Protein AF-A0A7V9M489-F1 (afdb_monomer_lite)

Radius of gyration: 22.17 Å; chains: 1; bounding box: 68×38×56 Å

Structure (mmCIF, N/CA/C/O backbone):
data_AF-A0A7V9M489-F1
#
_entry.id   AF-A0A7V9M489-F1
#
loop_
_atom_site.group_PDB
_atom_site.id
_atom_site.type_symbol
_atom_site.label_atom_id
_atom_site.label_alt_id
_atom_site.label_comp_id
_atom_site.label_asym_id
_atom_site.label_entity_id
_atom_site.label_seq_id
_atom_site.pdbx_PDB_ins_code
_atom_site.Cartn_x
_atom_site.Cartn_y
_atom_site.Cartn_z
_atom_site.occupancy
_atom_site.B_iso_or_equiv
_atom_site.auth_seq_id
_atom_site.auth_comp_id
_atom_site.auth_asym_id
_atom_site.auth_atom_id
_atom_site.pdbx_PDB_model_num
ATOM 1 N N . MET A 1 1 ? -52.383 8.842 40.938 1.00 61.19 1 MET A N 1
ATOM 2 C CA . MET A 1 1 ? -51.362 7.769 41.016 1.00 61.19 1 MET A CA 1
ATOM 3 C C . MET A 1 1 ? -51.118 7.064 39.675 1.00 61.19 1 MET A C 1
ATOM 5 O O . MET A 1 1 ? -49.984 7.080 39.225 1.00 61.19 1 MET A O 1
ATOM 9 N N . LYS A 1 2 ? -52.138 6.546 38.965 1.00 67.56 2 LYS A N 1
ATOM 10 C CA . LYS A 1 2 ? -51.954 5.855 37.660 1.00 67.56 2 LYS A CA 1
ATOM 11 C C . LYS A 1 2 ? -51.271 6.682 36.551 1.00 67.56 2 LYS A C 1
ATOM 13 O O . LYS A 1 2 ? -50.449 6.138 35.830 1.00 67.56 2 LYS A O 1
ATOM 18 N N . LYS A 1 3 ? -51.556 7.990 36.436 1.00 66.88 3 LYS A N 1
ATOM 19 C CA . LYS A 1 3 ? -50.903 8.873 35.441 1.00 66.88 3 LYS A CA 1
ATOM 20 C C . LYS A 1 3 ? -49.394 9.040 35.671 1.00 66.88 3 LYS A C 1
ATOM 22 O O . LYS A 1 3 ? -48.641 9.066 34.711 1.00 66.88 3 LYS A O 1
ATOM 27 N N . ILE A 1 4 ? -48.966 9.104 36.933 1.00 73.06 4 ILE A N 1
ATOM 28 C CA . ILE A 1 4 ? -47.548 9.235 37.306 1.00 73.06 4 ILE A CA 1
ATOM 29 C C . ILE A 1 4 ? -46.804 7.932 36.992 1.00 73.06 4 ILE A C 1
ATOM 31 O O . ILE A 1 4 ? -45.710 7.967 36.443 1.00 73.06 4 ILE A O 1
ATOM 35 N N . LEU A 1 5 ? -47.439 6.784 37.250 1.00 72.38 5 LEU A N 1
ATOM 36 C CA . LEU A 1 5 ? -46.885 5.470 36.920 1.00 72.38 5 LEU A CA 1
ATOM 37 C C . LEU A 1 5 ? -46.716 5.279 35.400 1.00 72.38 5 LEU A C 1
ATOM 39 O O . LEU A 1 5 ? -45.686 4.781 34.959 1.00 72.38 5 LEU A O 1
ATOM 43 N N . LEU A 1 6 ? -47.686 5.744 34.600 1.00 72.38 6 LEU A N 1
ATOM 44 C CA . LEU A 1 6 ? -47.612 5.695 33.134 1.00 72.38 6 LEU A CA 1
ATOM 45 C C . LEU A 1 6 ? -46.492 6.584 32.575 1.00 72.38 6 LEU A C 1
ATOM 47 O O . LEU A 1 6 ? -45.797 6.184 31.645 1.00 72.38 6 LEU A O 1
ATOM 51 N N . GLN A 1 7 ? -46.301 7.773 33.156 1.00 74.31 7 GLN A N 1
ATOM 52 C CA . GLN A 1 7 ? -45.234 8.679 32.735 1.00 74.31 7 GLN A CA 1
ATOM 53 C C . GLN A 1 7 ? -43.848 8.171 33.130 1.00 74.31 7 GLN A C 1
ATOM 55 O O . GLN A 1 7 ? -42.941 8.230 32.305 1.00 74.31 7 GLN A O 1
ATOM 60 N N . LEU A 1 8 ? -43.682 7.593 34.326 1.00 74.88 8 LEU A N 1
ATOM 61 C CA . LEU A 1 8 ? -42.424 6.933 34.692 1.00 74.88 8 LEU A CA 1
ATOM 62 C C . LEU A 1 8 ? -42.103 5.767 33.751 1.00 74.88 8 LEU A C 1
ATOM 64 O O . LEU A 1 8 ? -40.955 5.612 33.345 1.00 74.88 8 LEU A O 1
ATOM 68 N N . GLN A 1 9 ? -43.111 4.986 33.359 1.00 78.25 9 GLN A N 1
ATOM 69 C CA . GLN A 1 9 ? -42.932 3.867 32.436 1.00 78.25 9 GLN A CA 1
ATOM 70 C C . GLN A 1 9 ? -42.549 4.336 31.022 1.00 78.25 9 GLN A C 1
ATOM 72 O O . GLN A 1 9 ? -41.674 3.737 30.402 1.00 78.25 9 GLN A O 1
ATOM 77 N N . GLN A 1 10 ? -43.137 5.433 30.531 1.00 77.69 10 GLN A N 1
ATOM 78 C CA . GLN A 1 10 ? -42.762 6.040 29.247 1.00 77.69 10 GLN A CA 1
ATOM 79 C C . GLN A 1 10 ? -41.344 6.623 29.267 1.00 77.69 10 GLN A C 1
ATOM 81 O O . GLN A 1 10 ? -40.581 6.385 28.335 1.00 77.69 10 GLN A O 1
ATOM 86 N N . VAL A 1 11 ? -40.965 7.336 30.332 1.00 81.19 11 VAL A N 1
ATOM 87 C CA . VAL A 1 11 ? -39.612 7.901 30.475 1.00 81.19 11 VAL A CA 1
ATOM 88 C C . VAL A 1 11 ? -38.570 6.790 30.566 1.00 81.19 11 VAL A C 1
ATOM 90 O O . VAL A 1 11 ? -37.546 6.867 29.894 1.00 81.19 11 VAL A O 1
ATOM 93 N N . PHE A 1 12 ? -38.850 5.725 31.320 1.00 80.31 12 PHE A N 1
ATOM 94 C CA . PHE A 1 12 ? -37.958 4.572 31.425 1.00 80.31 12 PHE A CA 1
ATOM 95 C C . PHE A 1 12 ? -37.771 3.876 30.073 1.00 80.31 12 PHE A C 1
ATOM 97 O O . PHE A 1 12 ? -36.650 3.532 29.718 1.00 80.31 12 PHE A O 1
ATOM 104 N N . PHE A 1 13 ? -38.839 3.735 29.282 1.00 76.94 13 PHE A N 1
ATOM 105 C CA . PHE A 1 13 ? -38.764 3.134 27.949 1.00 76.94 13 PHE A CA 1
ATOM 106 C C . PHE A 1 13 ? -37.951 3.991 26.967 1.00 76.94 13 PHE A C 1
ATOM 108 O O . PHE A 1 13 ? -37.147 3.454 26.212 1.00 76.94 13 PHE A O 1
ATOM 115 N N . ILE A 1 14 ? -38.095 5.321 27.017 1.00 79.25 14 ILE A N 1
ATOM 116 C CA . ILE A 1 14 ? -37.314 6.263 26.196 1.00 79.25 14 ILE A CA 1
ATOM 117 C C . ILE A 1 14 ? -35.832 6.250 26.604 1.00 79.25 14 ILE A C 1
ATOM 119 O O . ILE A 1 14 ? -34.955 6.267 25.736 1.00 79.25 14 ILE A O 1
ATOM 123 N N . LEU A 1 15 ? -35.538 6.164 27.907 1.00 75.69 15 LEU A N 1
ATOM 124 C CA . LEU A 1 15 ? -34.167 6.045 28.412 1.00 75.69 15 LEU A CA 1
ATOM 125 C C . LEU A 1 15 ? -33.530 4.709 27.991 1.00 75.69 15 LEU A C 1
ATOM 127 O O . LEU A 1 15 ? -32.374 4.670 27.584 1.00 75.69 15 LEU A O 1
ATOM 131 N N . LEU A 1 16 ? -34.296 3.614 28.027 1.00 69.81 16 LEU A N 1
ATOM 132 C CA . LEU A 1 16 ? -33.826 2.294 27.600 1.00 69.81 16 LEU A CA 1
ATOM 133 C C . LEU A 1 16 ? -33.548 2.256 26.088 1.00 69.81 16 LEU A C 1
ATOM 135 O O . LEU A 1 16 ? -32.549 1.684 25.659 1.00 69.81 16 LEU A O 1
ATOM 139 N N . LEU A 1 17 ? -34.398 2.906 25.283 1.00 66.75 17 LEU A N 1
ATOM 140 C CA . LEU A 1 17 ? -34.235 2.994 23.829 1.00 66.75 17 LEU A CA 1
ATOM 141 C C . LEU A 1 17 ? -32.999 3.820 23.437 1.00 66.75 17 LEU A C 1
ATOM 143 O O . LEU A 1 17 ? -32.308 3.472 22.485 1.00 66.75 17 LEU A O 1
ATOM 147 N N . SER A 1 18 ? -32.685 4.882 24.185 1.00 62.53 18 SER A N 1
ATOM 148 C CA . SER A 1 18 ? -31.508 5.728 23.924 1.00 62.53 18 SER A CA 1
ATOM 149 C C . SER A 1 18 ? -30.184 5.054 24.306 1.00 62.53 18 SER A C 1
ATOM 151 O O . SER A 1 18 ? -29.173 5.300 23.652 1.00 62.53 18 SER A O 1
ATOM 153 N N . ILE A 1 19 ? -30.185 4.134 25.277 1.00 64.06 19 ILE A N 1
ATOM 154 C CA . ILE A 1 19 ? -29.009 3.310 25.617 1.00 64.06 19 ILE A CA 1
ATOM 155 C C . ILE A 1 19 ? -28.707 2.279 24.509 1.00 64.06 19 ILE A C 1
ATOM 157 O O . ILE A 1 19 ? -27.540 1.990 24.247 1.00 64.06 19 ILE A O 1
ATOM 161 N N . LEU A 1 20 ? -29.727 1.777 23.801 1.00 57.50 20 LEU A N 1
ATOM 162 C CA . LEU A 1 20 ? -29.568 0.811 22.700 1.00 57.50 20 LEU A CA 1
ATOM 163 C C . LEU A 1 20 ? -29.052 1.430 21.386 1.00 57.50 20 LEU A C 1
ATOM 165 O O . LEU A 1 20 ? -28.528 0.704 20.546 1.00 57.50 20 LEU A O 1
ATOM 169 N N . LEU A 1 21 ? -29.142 2.755 21.210 1.00 57.16 21 LEU A N 1
ATOM 170 C CA . LEU A 1 21 ? -28.499 3.464 20.090 1.00 57.16 21 LEU A CA 1
ATOM 171 C C . LEU A 1 21 ? -27.013 3.784 20.341 1.00 57.16 21 LEU A C 1
ATOM 173 O O . LEU A 1 21 ? -26.337 4.277 19.442 1.00 57.16 21 LEU A O 1
ATOM 177 N N . SER A 1 22 ? -26.479 3.459 21.522 1.00 54.88 22 SER A N 1
ATOM 178 C CA . SER A 1 22 ? -25.058 3.618 21.864 1.00 54.88 22 SER A CA 1
ATOM 179 C C . SER A 1 22 ? -24.253 2.333 21.603 1.00 54.88 22 SER A C 1
ATOM 181 O O . SER A 1 22 ? -23.368 1.946 22.366 1.00 54.88 22 SER A O 1
ATOM 183 N N . CYS A 1 23 ? -24.578 1.614 20.526 1.00 53.09 23 CYS A N 1
ATOM 184 C CA . CYS A 1 23 ? -23.807 0.459 20.079 1.00 53.09 23 CYS A CA 1
ATOM 185 C C . CYS A 1 23 ? -22.692 0.903 19.121 1.00 53.09 23 CYS A C 1
ATOM 187 O O . CYS A 1 23 ? -22.929 1.145 17.946 1.00 53.09 23 CYS A O 1
ATOM 189 N N . SER A 1 24 ? -21.474 0.975 19.670 1.00 51.31 24 SER A N 1
ATOM 190 C CA . SER A 1 24 ? -20.166 0.827 19.012 1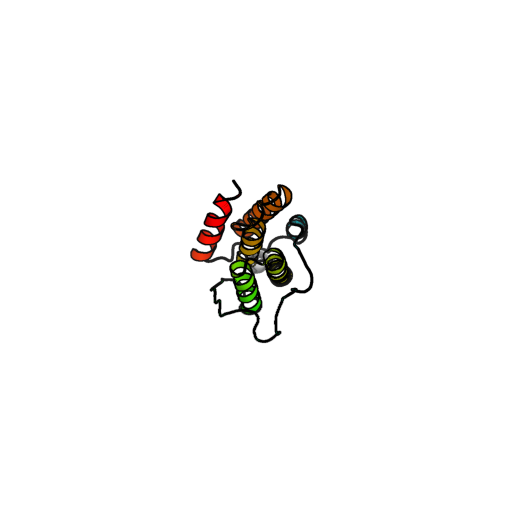.00 51.31 24 SER A CA 1
ATOM 191 C C . SER A 1 24 ? -20.043 1.436 17.607 1.00 51.31 24 SER A C 1
ATOM 193 O O . SER A 1 24 ? -20.208 0.756 16.595 1.00 51.31 24 SER A O 1
ATOM 195 N N . GLY A 1 25 ? -19.670 2.717 17.551 1.00 48.97 25 GLY A N 1
ATOM 196 C CA . GLY A 1 25 ? -19.184 3.359 16.333 1.00 48.97 25 GLY A CA 1
ATOM 197 C C . GLY A 1 25 ? -17.864 2.733 15.882 1.00 48.97 25 GLY A C 1
ATOM 198 O O . GLY A 1 25 ? -16.794 3.287 16.118 1.00 48.97 25 GLY A O 1
ATOM 199 N N . LYS A 1 26 ? -17.922 1.562 15.245 1.00 55.78 26 LYS A N 1
ATOM 200 C CA . LYS A 1 26 ? -16.854 1.125 14.350 1.00 55.78 26 LYS A CA 1
ATOM 201 C C . LYS A 1 26 ? -16.859 2.131 13.210 1.00 55.78 26 LYS A C 1
ATOM 203 O O . LYS A 1 26 ? -17.840 2.183 12.473 1.00 55.78 26 LYS A O 1
ATOM 208 N N . ASN A 1 27 ? -15.818 2.958 13.106 1.00 58.22 27 ASN A N 1
ATOM 209 C CA . ASN A 1 27 ? -15.620 3.756 11.901 1.00 58.22 27 ASN A CA 1
ATOM 210 C C . ASN A 1 27 ? -15.615 2.770 10.730 1.00 58.22 27 ASN A C 1
ATOM 212 O O . ASN A 1 27 ? -14.749 1.890 10.716 1.00 58.22 27 ASN A O 1
ATOM 216 N N . PRO A 1 28 ? -16.596 2.833 9.816 1.00 70.25 28 PRO A N 1
ATOM 217 C CA . PRO A 1 28 ? -16.571 1.958 8.665 1.00 70.25 28 PRO A CA 1
ATOM 218 C C . PRO A 1 28 ? -15.288 2.276 7.895 1.00 70.25 28 PRO A C 1
ATOM 220 O O . PRO A 1 28 ? -14.950 3.447 7.706 1.00 70.25 28 PRO A O 1
ATOM 223 N N . GLY A 1 29 ? -14.545 1.235 7.517 1.00 81.56 29 GLY A N 1
ATOM 224 C CA . GLY A 1 29 ? -13.415 1.384 6.608 1.00 81.56 29 GLY A CA 1
ATOM 225 C C . GLY A 1 29 ? -13.848 2.019 5.275 1.00 81.56 29 GLY A C 1
ATOM 226 O O . GLY A 1 29 ? -15.041 2.254 5.048 1.00 81.56 29 GLY A O 1
ATOM 227 N N . PRO A 1 30 ? -12.897 2.304 4.376 1.00 91.94 30 PRO A N 1
ATOM 228 C CA . PRO A 1 30 ? -13.187 2.853 3.055 1.00 91.94 30 PRO A CA 1
ATOM 229 C C . PRO A 1 30 ? -14.246 2.021 2.318 1.00 91.94 30 PRO A C 1
ATOM 231 O O . PRO A 1 30 ? -14.253 0.791 2.401 1.00 91.94 30 PRO A O 1
ATOM 234 N N . SER A 1 31 ? -15.156 2.683 1.594 1.00 92.88 31 SER A N 1
ATOM 235 C CA . SER A 1 31 ? -16.175 1.969 0.821 1.00 92.88 31 SER A CA 1
ATOM 236 C C . SER A 1 31 ? -15.539 1.228 -0.358 1.00 92.88 31 SER A C 1
ATOM 238 O O . SER A 1 31 ? -14.497 1.633 -0.880 1.00 92.88 31 SER A O 1
ATOM 240 N N . LYS A 1 32 ? -16.180 0.147 -0.814 1.00 93.38 32 LYS A N 1
ATOM 241 C CA . LYS A 1 32 ? -15.680 -0.644 -1.949 1.00 93.38 32 LYS A CA 1
ATOM 242 C C . LYS A 1 32 ? -15.563 0.191 -3.220 1.00 93.38 32 LYS A 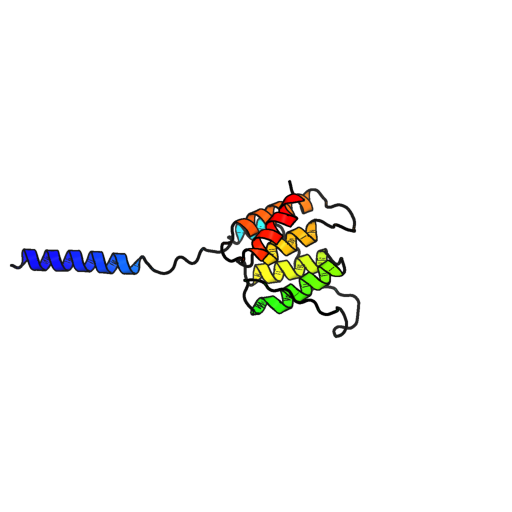C 1
ATOM 244 O O . LYS A 1 32 ? -14.661 -0.034 -4.014 1.00 93.38 32 LYS A O 1
ATOM 249 N N . GLU A 1 33 ? -16.457 1.154 -3.403 1.00 93.56 33 GLU A N 1
ATOM 250 C CA . GLU A 1 33 ? -16.455 2.066 -4.544 1.00 93.56 33 GLU A CA 1
ATOM 251 C C . GLU A 1 33 ? -15.171 2.903 -4.554 1.00 93.56 33 GLU A C 1
ATOM 253 O O . GLU A 1 33 ? -14.472 2.915 -5.562 1.00 93.56 33 GLU A O 1
ATOM 258 N N . ILE A 1 34 ? -14.797 3.490 -3.410 1.00 93.69 34 ILE A N 1
ATOM 259 C CA . ILE A 1 34 ? -13.557 4.267 -3.255 1.00 93.69 34 ILE A CA 1
ATOM 260 C C . ILE A 1 34 ? -12.317 3.391 -3.498 1.00 93.69 34 ILE A C 1
ATOM 262 O O . ILE A 1 34 ? -11.368 3.824 -4.147 1.00 93.69 34 ILE A O 1
ATOM 266 N N . VAL A 1 35 ? -12.316 2.148 -3.006 1.00 95.94 35 VAL A N 1
ATOM 267 C CA . VAL A 1 35 ? -11.203 1.204 -3.226 1.00 95.94 35 VAL A CA 1
ATOM 268 C C . VAL A 1 35 ? -11.103 0.771 -4.694 1.00 95.94 35 VAL A C 1
ATOM 270 O O . VAL A 1 35 ? -10.007 0.567 -5.210 1.00 95.94 35 VAL A O 1
ATOM 273 N N . ASN A 1 36 ? -12.224 0.654 -5.404 1.00 95.38 36 ASN A N 1
ATOM 274 C CA . ASN A 1 36 ? -12.218 0.304 -6.824 1.00 95.38 36 ASN A CA 1
ATOM 275 C C . ASN A 1 36 ? -11.716 1.454 -7.713 1.00 95.38 36 ASN A C 1
ATOM 277 O O . ASN A 1 36 ? -11.145 1.191 -8.768 1.00 95.38 36 ASN A O 1
ATOM 281 N N . GLU A 1 37 ? -11.876 2.714 -7.292 1.00 95.12 37 GLU A N 1
ATOM 282 C CA . GLU A 1 37 ? -11.389 3.885 -8.040 1.00 95.12 37 GLU A CA 1
ATOM 283 C C . GLU A 1 37 ? -9.862 3.935 -8.184 1.00 95.12 37 GLU A C 1
ATOM 285 O O . GLU A 1 37 ? -9.362 4.541 -9.132 1.00 95.12 37 GLU A O 1
ATOM 290 N N . ILE A 1 38 ? -9.115 3.310 -7.268 1.00 96.25 38 ILE A N 1
ATOM 291 C CA . ILE A 1 38 ? -7.646 3.292 -7.308 1.00 96.25 38 ILE A CA 1
ATOM 292 C C . ILE A 1 38 ? -7.066 2.154 -8.163 1.00 96.25 38 ILE A C 1
ATOM 294 O O . ILE A 1 38 ? -5.857 1.968 -8.149 1.00 96.25 38 ILE A O 1
ATOM 298 N N . ASP A 1 39 ? -7.893 1.415 -8.915 1.00 97.12 39 ASP A N 1
ATOM 299 C CA . ASP A 1 39 ? -7.484 0.434 -9.942 1.00 97.12 39 ASP A CA 1
ATOM 300 C C . ASP A 1 39 ? -6.270 -0.430 -9.541 1.00 97.12 39 ASP A C 1
ATOM 302 O O . ASP A 1 39 ? -5.219 -0.443 -10.192 1.00 97.12 39 ASP A O 1
ATOM 306 N N . LEU A 1 40 ? -6.387 -1.087 -8.382 1.00 98.19 40 LEU A N 1
ATOM 307 C CA . LEU A 1 40 ? -5.298 -1.862 -7.790 1.00 98.19 40 LEU A CA 1
ATOM 308 C C . LEU A 1 40 ? -4.871 -3.016 -8.697 1.00 98.19 40 LEU A C 1
ATOM 310 O O . LEU A 1 40 ? -5.712 -3.808 -9.146 1.00 98.19 40 LEU A O 1
ATOM 314 N N . LYS A 1 41 ? -3.555 -3.179 -8.870 1.00 98.00 41 LYS A N 1
ATOM 315 C CA . LYS A 1 41 ? -2.987 -4.384 -9.484 1.00 98.00 41 LYS A CA 1
ATOM 316 C C . LYS A 1 41 ? -3.345 -5.601 -8.633 1.00 98.00 41 LYS A C 1
ATOM 318 O O . LYS A 1 41 ? -3.193 -5.591 -7.417 1.00 98.00 41 LYS A O 1
ATOM 323 N N . ARG A 1 42 ? -3.828 -6.664 -9.275 1.00 97.38 42 ARG A N 1
ATOM 324 C CA . ARG A 1 42 ? -4.242 -7.914 -8.620 1.00 97.38 42 ARG A CA 1
ATOM 325 C C . ARG A 1 42 ? -3.729 -9.127 -9.381 1.00 97.38 42 ARG A C 1
ATOM 327 O O . ARG A 1 42 ? -3.370 -9.037 -10.554 1.00 97.38 42 ARG A O 1
ATOM 334 N N . GLY A 1 43 ? -3.736 -10.271 -8.707 1.00 95.81 43 GLY A N 1
ATOM 335 C CA . GLY A 1 43 ? -3.328 -11.559 -9.261 1.00 95.81 43 GLY A CA 1
ATOM 336 C C . GLY A 1 43 ? -2.270 -12.243 -8.406 1.00 95.81 43 GLY A C 1
ATOM 337 O O . GLY A 1 43 ? -1.954 -11.798 -7.305 1.00 95.81 43 GLY A O 1
ATOM 338 N N . GLY A 1 44 ? -1.738 -13.352 -8.918 1.00 92.56 44 GLY A N 1
ATOM 339 C CA . GLY A 1 44 ? -0.621 -14.042 -8.280 1.00 92.56 44 GLY A CA 1
ATOM 340 C C . GLY A 1 44 ? 0.651 -13.195 -8.311 1.0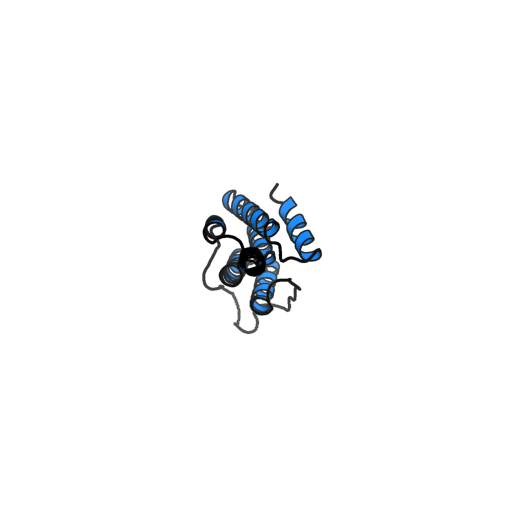0 92.56 44 GLY A C 1
ATOM 341 O O . GLY A 1 44 ? 0.911 -12.498 -9.295 1.00 92.56 44 GLY A O 1
ATOM 342 N N . VAL A 1 45 ? 1.431 -13.294 -7.234 1.00 92.94 45 VAL A N 1
ATOM 343 C CA . VAL A 1 45 ? 2.786 -12.741 -7.172 1.00 92.94 45 VAL A CA 1
ATOM 344 C C . VAL A 1 45 ? 3.684 -13.596 -8.056 1.00 92.94 45 VAL A C 1
ATOM 346 O O . VAL A 1 45 ? 3.739 -14.818 -7.888 1.00 92.94 45 VAL A O 1
ATOM 349 N N . ILE A 1 46 ? 4.369 -12.966 -9.000 1.00 90.75 46 ILE A N 1
ATOM 350 C CA . ILE A 1 46 ? 5.351 -13.618 -9.864 1.00 90.75 46 ILE A CA 1
ATOM 351 C C . ILE A 1 46 ? 6.732 -13.329 -9.291 1.00 90.75 46 ILE A C 1
ATOM 353 O O . ILE A 1 46 ? 7.124 -12.177 -9.158 1.00 90.75 46 ILE A O 1
ATOM 357 N N . THR A 1 47 ? 7.478 -14.376 -8.950 1.00 85.31 47 THR A N 1
ATOM 358 C CA . THR A 1 47 ? 8.822 -14.248 -8.384 1.00 85.31 47 THR A CA 1
ATOM 359 C C . THR A 1 47 ? 9.830 -15.091 -9.153 1.00 85.31 47 THR A C 1
ATOM 361 O O . THR A 1 47 ? 9.553 -16.218 -9.571 1.00 85.31 47 THR A O 1
ATOM 364 N N . CYS A 1 48 ? 11.031 -14.545 -9.328 1.00 77.50 48 CYS A N 1
ATOM 365 C CA . CYS A 1 48 ? 12.158 -15.247 -9.928 1.00 77.50 48 CYS A CA 1
ATOM 366 C C . CYS A 1 48 ? 12.989 -15.902 -8.818 1.00 77.50 48 CYS A C 1
ATOM 368 O O . CYS A 1 48 ? 13.669 -15.217 -8.061 1.00 77.50 48 CYS A O 1
ATOM 370 N N . GLY A 1 49 ? 12.949 -17.231 -8.711 1.00 78.50 49 GLY A N 1
ATOM 371 C CA . GLY A 1 49 ? 13.793 -17.986 -7.778 1.00 78.50 49 GLY A CA 1
ATOM 372 C C . GLY A 1 49 ? 13.057 -19.118 -7.055 1.00 78.50 49 GLY A C 1
ATOM 373 O O . GLY A 1 49 ? 11.835 -19.229 -7.159 1.00 78.50 49 GLY A O 1
ATOM 374 N N . PRO A 1 50 ? 13.780 -19.981 -6.321 1.00 78.75 50 PRO A N 1
ATOM 375 C CA . PRO A 1 50 ? 13.187 -21.100 -5.586 1.00 78.75 50 PRO A CA 1
ATOM 376 C C . PRO A 1 50 ? 12.168 -20.604 -4.558 1.00 78.75 50 PRO A C 1
ATOM 378 O O . PRO A 1 50 ? 12.474 -19.669 -3.825 1.00 78.75 50 PRO A O 1
ATOM 381 N N . ALA A 1 51 ? 10.989 -21.230 -4.479 1.00 74.94 51 ALA A N 1
ATOM 382 C CA . ALA A 1 51 ? 9.869 -20.786 -3.634 1.00 74.94 51 ALA A CA 1
ATOM 383 C C . ALA A 1 51 ? 10.225 -20.595 -2.143 1.00 74.94 51 ALA A C 1
ATOM 385 O O . ALA A 1 51 ? 9.567 -19.836 -1.438 1.00 74.94 51 ALA A O 1
ATOM 386 N N . ASP A 1 52 ? 11.269 -21.267 -1.664 1.00 73.31 52 ASP A N 1
ATOM 387 C CA . ASP A 1 52 ? 11.754 -21.258 -0.286 1.00 73.31 52 ASP A CA 1
ATOM 388 C C . ASP A 1 52 ? 12.904 -20.263 -0.020 1.00 73.31 52 ASP A C 1
ATOM 390 O O . ASP A 1 52 ? 13.324 -20.126 1.129 1.00 73.31 52 ASP A O 1
ATOM 394 N N . LYS A 1 53 ? 13.436 -19.570 -1.042 1.00 69.19 53 LYS A N 1
ATOM 395 C CA . LYS A 1 53 ? 14.644 -18.716 -0.931 1.00 69.19 53 LYS A CA 1
ATOM 396 C C . LYS A 1 53 ? 14.554 -17.386 -1.685 1.00 69.19 53 LYS A C 1
ATOM 398 O O . LYS A 1 53 ? 15.542 -16.930 -2.253 1.00 69.19 53 LYS A O 1
ATOM 403 N N . GLN A 1 54 ? 13.374 -16.776 -1.729 1.00 74.31 54 GLN A N 1
ATOM 404 C CA . GLN A 1 54 ? 13.137 -15.618 -2.602 1.00 74.31 54 GLN A CA 1
ATOM 405 C C . GLN A 1 54 ? 13.561 -14.282 -1.977 1.00 74.31 54 GLN A C 1
ATOM 407 O O . GLN A 1 54 ? 14.055 -13.418 -2.693 1.00 74.31 54 GLN A O 1
ATOM 412 N N . PHE A 1 55 ? 13.433 -14.120 -0.654 1.00 80.88 55 PHE A N 1
ATOM 413 C CA . PHE A 1 55 ? 13.683 -12.845 0.030 1.00 80.88 55 PHE A CA 1
ATOM 414 C C . PHE A 1 55 ? 14.408 -13.030 1.369 1.00 80.88 55 PHE A C 1
ATOM 416 O O . PHE A 1 55 ? 14.372 -14.105 1.969 1.00 80.88 55 PHE A O 1
ATOM 423 N N . GLY A 1 56 ? 15.070 -11.965 1.832 1.00 83.38 56 GLY A N 1
ATOM 424 C CA . GLY A 1 56 ? 15.610 -11.877 3.191 1.00 83.38 56 GLY A CA 1
ATOM 425 C C . GLY A 1 56 ? 14.521 -11.626 4.242 1.00 83.38 56 GLY A C 1
ATOM 426 O O . GLY A 1 56 ? 13.327 -11.666 3.951 1.00 83.38 56 GLY A O 1
ATOM 427 N N . SER A 1 57 ? 14.933 -11.335 5.477 1.00 84.38 57 SER A N 1
ATOM 428 C CA . SER A 1 57 ? 14.002 -10.992 6.557 1.00 84.38 57 SER A CA 1
ATOM 429 C C . SER A 1 57 ? 13.636 -9.509 6.519 1.00 84.38 57 SER A C 1
ATOM 431 O O . SER A 1 57 ? 14.515 -8.651 6.570 1.00 84.38 57 SER A O 1
ATOM 433 N N . ALA A 1 58 ? 12.338 -9.216 6.495 1.00 88.44 58 ALA A N 1
ATOM 434 C CA . ALA A 1 58 ? 11.785 -7.888 6.716 1.00 88.44 58 ALA A CA 1
ATOM 435 C C . ALA A 1 58 ? 10.680 -8.001 7.769 1.00 88.44 58 ALA A C 1
ATOM 437 O O . ALA A 1 58 ? 9.784 -8.835 7.643 1.00 88.44 58 ALA A O 1
ATOM 438 N N . GLU A 1 59 ? 10.753 -7.178 8.808 1.00 93.00 59 GLU A N 1
ATOM 439 C CA . GLU A 1 59 ? 9.717 -7.092 9.831 1.00 93.00 59 GLU A CA 1
ATOM 440 C C . GLU A 1 59 ? 9.330 -5.639 10.021 1.00 93.00 59 GLU A C 1
ATOM 442 O O . GLU A 1 59 ? 10.181 -4.771 10.230 1.00 93.00 59 GLU A O 1
ATOM 447 N N . PHE A 1 60 ? 8.030 -5.380 9.948 1.00 93.44 60 PHE A N 1
ATOM 448 C CA . PHE A 1 60 ? 7.495 -4.051 10.143 1.00 93.44 60 PHE A CA 1
ATOM 449 C C . PHE A 1 60 ? 6.256 -4.115 11.023 1.00 93.44 60 PHE A C 1
ATOM 451 O O . PHE A 1 60 ? 5.320 -4.877 10.784 1.00 93.44 60 PHE A O 1
ATOM 458 N N . GLU A 1 61 ? 6.259 -3.309 12.077 1.00 95.19 61 GLU A N 1
ATOM 459 C CA . GLU A 1 61 ? 5.113 -3.195 12.967 1.00 95.19 61 GLU A CA 1
ATOM 460 C C . GLU A 1 61 ? 4.053 -2.292 12.340 1.00 95.19 61 GLU A C 1
ATOM 462 O O . GLU A 1 61 ? 4.299 -1.103 12.114 1.00 95.19 61 GLU A O 1
ATOM 467 N N . ILE A 1 62 ? 2.870 -2.861 12.124 1.00 96.69 62 ILE A N 1
ATOM 468 C CA . ILE A 1 62 ? 1.672 -2.167 11.654 1.00 96.69 62 ILE A CA 1
ATOM 469 C C . ILE A 1 62 ? 0.536 -2.325 12.668 1.00 96.69 62 ILE A C 1
ATOM 471 O O . ILE A 1 62 ? 0.498 -3.298 13.418 1.00 96.69 62 ILE A O 1
ATOM 475 N N . SER A 1 63 ? -0.399 -1.378 12.679 1.00 96.44 63 SER A N 1
ATOM 476 C CA . SER A 1 63 ? -1.610 -1.402 13.512 1.00 96.44 63 SER A CA 1
ATOM 477 C C . SER A 1 63 ? -2.734 -2.259 12.921 1.00 96.44 63 SER A C 1
ATOM 479 O O . SER A 1 63 ? -3.778 -2.409 13.562 1.00 96.44 63 SER A O 1
ATOM 481 N N . CYS A 1 64 ? -2.546 -2.778 11.704 1.00 95.38 64 CYS A N 1
ATOM 482 C CA . CYS A 1 64 ? -3.443 -3.749 11.078 1.00 95.38 64 CYS A CA 1
ATOM 483 C C . CYS A 1 64 ? -3.383 -5.095 11.818 1.00 95.38 64 CYS A C 1
ATOM 485 O O . CYS A 1 64 ? -2.496 -5.327 12.646 1.00 95.38 64 CYS A O 1
ATOM 487 N N . SER A 1 65 ? -4.322 -5.996 11.546 1.00 95.94 65 SER A N 1
ATOM 488 C CA . SER A 1 65 ? -4.380 -7.276 12.247 1.00 95.94 65 SER A CA 1
ATOM 489 C C . SER A 1 65 ? -3.159 -8.166 11.966 1.00 95.94 65 SER A C 1
ATOM 491 O O . SER A 1 65 ? -2.547 -8.136 10.899 1.00 95.94 65 SER A O 1
ATOM 493 N N . GLU A 1 66 ? -2.826 -9.051 12.910 1.00 96.44 66 GLU A N 1
ATOM 494 C CA . GLU A 1 66 ? -1.724 -10.013 12.738 1.00 96.44 66 GLU A CA 1
ATOM 495 C C . GLU A 1 66 ? -1.935 -10.972 11.547 1.00 96.44 66 GLU A C 1
ATOM 497 O O . GLU A 1 66 ? -0.975 -11.575 11.070 1.00 96.44 66 GLU A O 1
ATOM 502 N N . LYS A 1 67 ? -3.166 -11.094 11.023 1.00 97.19 67 LYS A N 1
ATOM 503 C CA . LYS A 1 67 ? -3.479 -11.940 9.859 1.00 97.19 67 LYS A CA 1
ATOM 504 C C . LYS A 1 67 ? -2.752 -11.477 8.600 1.00 97.19 67 LYS A C 1
ATOM 506 O O . LYS A 1 67 ? -2.228 -12.307 7.861 1.00 97.19 67 LYS A O 1
ATOM 511 N N . VAL A 1 68 ? -2.666 -10.161 8.403 1.00 97.56 68 VAL A N 1
ATOM 512 C CA . VAL A 1 68 ? -2.083 -9.562 7.195 1.00 97.56 68 VAL A CA 1
ATOM 513 C C . VAL A 1 68 ? -0.586 -9.280 7.327 1.00 97.56 68 VAL A C 1
ATOM 515 O O . VAL A 1 68 ? 0.069 -8.933 6.349 1.00 97.56 68 VAL A O 1
ATOM 518 N N . LYS A 1 69 ? 0.003 -9.467 8.514 1.00 96.38 69 LYS A N 1
ATOM 519 C CA . LYS A 1 69 ? 1.405 -9.115 8.800 1.00 96.38 69 LYS A CA 1
ATOM 520 C C . LYS A 1 69 ? 2.414 -9.861 7.933 1.00 96.38 69 LYS A C 1
ATOM 522 O O . LYS A 1 69 ? 3.395 -9.275 7.481 1.00 96.38 69 LYS A O 1
ATOM 527 N N . LYS A 1 70 ? 2.171 -11.149 7.671 1.00 94.69 70 LYS A N 1
ATOM 528 C CA . LYS A 1 70 ? 3.037 -11.948 6.792 1.00 94.69 70 LYS A CA 1
ATOM 529 C C . LYS A 1 70 ? 3.042 -11.391 5.367 1.00 94.69 70 LYS A C 1
ATOM 531 O O . LYS A 1 70 ? 4.109 -11.256 4.776 1.00 94.69 70 LYS A O 1
ATOM 536 N N . ASP A 1 71 ? 1.864 -11.061 4.844 1.00 96.62 71 ASP A N 1
ATOM 537 C CA . ASP A 1 71 ? 1.730 -10.476 3.512 1.00 96.62 71 ASP A CA 1
ATOM 538 C C . ASP A 1 71 ? 2.326 -9.064 3.478 1.00 96.62 71 ASP A C 1
ATOM 540 O O . ASP A 1 71 ? 3.028 -8.725 2.531 1.00 96.62 71 ASP A O 1
ATOM 544 N N . PHE A 1 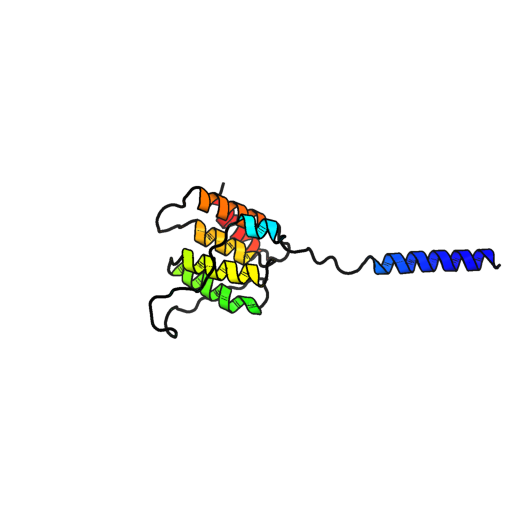72 ? 2.153 -8.265 4.535 1.00 97.94 72 PHE A N 1
ATOM 545 C CA . PHE A 1 72 ? 2.760 -6.937 4.627 1.00 97.94 72 PHE A CA 1
ATOM 546 C C . PHE A 1 72 ? 4.289 -7.002 4.580 1.00 97.94 72 PHE A C 1
ATOM 548 O O . PHE A 1 72 ? 4.922 -6.277 3.814 1.00 97.94 72 PHE A O 1
ATOM 555 N N . ASN A 1 73 ? 4.891 -7.906 5.355 1.00 96.50 73 ASN A N 1
ATOM 556 C CA . ASN A 1 73 ? 6.338 -8.111 5.350 1.00 96.50 73 ASN A CA 1
ATOM 557 C C . ASN A 1 73 ? 6.845 -8.584 3.976 1.00 96.50 73 ASN A C 1
ATOM 559 O O . ASN A 1 73 ? 7.901 -8.135 3.531 1.00 96.50 73 ASN A O 1
ATOM 563 N N . LEU A 1 74 ? 6.089 -9.441 3.278 1.00 94.81 74 LEU A N 1
ATOM 564 C CA . LEU A 1 74 ? 6.405 -9.842 1.903 1.00 94.81 74 LEU A CA 1
ATOM 565 C C . LEU A 1 74 ? 6.331 -8.653 0.933 1.00 94.81 74 LEU A C 1
ATOM 567 O O . LEU A 1 74 ? 7.256 -8.452 0.151 1.00 94.81 74 LEU A O 1
ATOM 571 N N . ALA A 1 75 ? 5.266 -7.851 0.995 1.00 96.69 75 ALA A N 1
ATOM 572 C CA . ALA A 1 75 ? 5.104 -6.661 0.160 1.00 96.69 75 ALA A CA 1
ATOM 573 C C . ALA A 1 75 ? 6.241 -5.653 0.385 1.00 96.69 75 ALA A C 1
ATOM 575 O O . ALA A 1 75 ? 6.777 -5.084 -0.564 1.00 96.69 75 ALA A O 1
ATOM 576 N N . LEU A 1 76 ? 6.662 -5.477 1.640 1.00 96.44 76 LEU A N 1
ATOM 577 C CA . LEU A 1 76 ? 7.793 -4.628 1.996 1.00 96.44 76 LEU A CA 1
ATOM 578 C C . LEU A 1 76 ? 9.116 -5.179 1.444 1.00 96.44 76 LEU A C 1
ATOM 580 O O . LEU A 1 76 ? 9.916 -4.416 0.904 1.00 96.44 76 LEU A O 1
ATOM 584 N N . ALA A 1 77 ? 9.344 -6.492 1.527 1.00 94.56 77 ALA A N 1
ATOM 585 C CA . ALA A 1 77 ? 10.516 -7.122 0.923 1.00 94.56 77 ALA A CA 1
ATOM 586 C C . ALA A 1 77 ? 10.545 -6.925 -0.604 1.00 94.56 77 ALA A C 1
ATOM 588 O O . ALA A 1 77 ? 11.585 -6.550 -1.143 1.00 94.56 77 ALA A O 1
ATOM 589 N N . LEU A 1 78 ? 9.402 -7.081 -1.283 1.00 94.00 78 LEU A N 1
ATOM 590 C CA . LEU A 1 78 ? 9.255 -6.812 -2.719 1.00 94.00 78 LEU A CA 1
ATOM 591 C C . LEU A 1 78 ? 9.574 -5.348 -3.060 1.00 94.00 78 LEU A C 1
ATOM 593 O O . LEU A 1 78 ? 10.354 -5.098 -3.978 1.00 94.00 78 LEU A O 1
ATOM 597 N N . LEU A 1 79 ? 9.064 -4.381 -2.283 1.00 94.12 79 LEU A N 1
ATOM 598 C CA . LEU A 1 79 ? 9.413 -2.960 -2.441 1.00 94.12 79 LEU A CA 1
ATOM 599 C C . LEU A 1 79 ? 10.924 -2.722 -2.326 1.00 94.12 79 LEU A C 1
ATOM 601 O O . LEU A 1 79 ? 11.492 -1.975 -3.123 1.00 94.12 79 LEU A O 1
ATOM 605 N N . HIS A 1 80 ? 11.584 -3.357 -1.354 1.00 92.44 80 HIS A N 1
ATOM 606 C CA . HIS A 1 80 ? 13.033 -3.242 -1.161 1.00 92.44 80 HIS A CA 1
ATOM 607 C C . HIS A 1 80 ? 13.854 -3.948 -2.246 1.00 92.44 80 HIS A C 1
ATOM 609 O O . HIS A 1 80 ? 15.008 -3.581 -2.462 1.00 92.44 80 HIS A O 1
ATOM 615 N N . SER A 1 81 ? 13.271 -4.923 -2.942 1.00 91.25 81 SER A N 1
ATOM 616 C CA . SER A 1 81 ? 13.835 -5.540 -4.147 1.00 91.25 81 SER A CA 1
ATOM 617 C C . SER A 1 81 ? 13.423 -4.830 -5.440 1.00 91.25 81 SER A C 1
ATOM 619 O O . SER A 1 81 ? 13.784 -5.287 -6.518 1.00 91.25 81 SER A O 1
ATOM 621 N N . PHE A 1 82 ? 12.730 -3.692 -5.335 1.00 92.56 82 PHE A N 1
ATOM 622 C CA . PHE A 1 82 ? 12.251 -2.885 -6.459 1.00 92.56 82 PHE A CA 1
ATOM 623 C C . PHE A 1 82 ? 11.241 -3.598 -7.377 1.00 92.56 82 PHE A C 1
ATOM 625 O O . PHE A 1 82 ? 11.062 -3.207 -8.528 1.00 92.56 82 PHE A O 1
ATOM 632 N N . GLU A 1 83 ? 10.543 -4.605 -6.852 1.00 93.25 83 GLU A N 1
ATOM 633 C CA . GLU A 1 83 ? 9.470 -5.339 -7.530 1.00 93.25 83 GLU A CA 1
ATOM 634 C C . GLU A 1 83 ? 8.127 -4.628 -7.297 1.00 93.25 83 GLU A C 1
ATOM 636 O O . GLU A 1 83 ? 7.244 -5.129 -6.598 1.00 93.25 83 GLU A O 1
ATOM 641 N N . TYR A 1 84 ? 7.988 -3.403 -7.812 1.00 95.75 84 TYR A N 1
ATOM 642 C CA . TYR A 1 84 ? 6.867 -2.513 -7.476 1.00 95.75 84 TYR A CA 1
ATOM 643 C C . TYR A 1 84 ? 5.493 -3.077 -7.852 1.00 95.75 84 TYR A C 1
ATOM 645 O O . TYR A 1 84 ? 4.569 -3.042 -7.039 1.00 95.75 84 TYR A O 1
ATOM 653 N N . ASP A 1 85 ? 5.369 -3.654 -9.047 1.00 95.69 85 ASP A N 1
ATOM 654 C CA . ASP A 1 85 ? 4.120 -4.251 -9.529 1.00 95.69 85 ASP A CA 1
ATOM 655 C C . ASP A 1 85 ? 3.674 -5.423 -8.655 1.00 95.69 85 ASP A C 1
ATOM 657 O O . ASP A 1 85 ? 2.492 -5.565 -8.335 1.00 95.69 85 ASP A O 1
ATOM 661 N N . GLU A 1 86 ? 4.625 -6.258 -8.247 1.00 96.38 86 GLU A N 1
ATOM 662 C CA . GLU A 1 86 ? 4.362 -7.411 -7.396 1.00 96.38 86 GLU A CA 1
ATOM 663 C C . GLU A 1 86 ? 4.058 -6.978 -5.958 1.00 96.38 86 GLU A C 1
ATOM 665 O O . GLU A 1 86 ? 3.149 -7.524 -5.332 1.00 96.38 86 GLU A O 1
ATOM 670 N N . ALA A 1 87 ? 4.742 -5.949 -5.451 1.00 97.00 87 ALA A N 1
ATOM 671 C CA . ALA A 1 87 ? 4.427 -5.347 -4.162 1.00 97.00 87 ALA A CA 1
ATOM 672 C C . ALA A 1 87 ? 2.999 -4.779 -4.132 1.00 97.00 87 ALA A C 1
ATOM 674 O O . ALA A 1 87 ? 2.262 -5.051 -3.181 1.00 97.00 87 ALA A O 1
ATOM 675 N N . GLU A 1 88 ? 2.570 -4.049 -5.173 1.00 98.31 88 GLU A N 1
ATOM 676 C CA . GLU A 1 88 ? 1.202 -3.516 -5.264 1.00 98.31 88 GLU A CA 1
ATOM 677 C C . GLU A 1 88 ? 0.164 -4.641 -5.204 1.00 98.31 88 GLU A C 1
ATOM 679 O O . GLU A 1 88 ? -0.812 -4.509 -4.471 1.00 98.31 88 GLU A O 1
ATOM 684 N N . LYS A 1 89 ? 0.387 -5.774 -5.886 1.00 98.69 89 LYS A N 1
ATOM 685 C CA . LYS A 1 89 ? -0.528 -6.930 -5.815 1.00 98.69 89 LYS A CA 1
ATOM 686 C C . LYS A 1 89 ? -0.679 -7.471 -4.397 1.00 98.69 89 LYS A C 1
ATOM 688 O O . LYS A 1 89 ? -1.786 -7.834 -3.995 1.00 98.69 89 LYS A O 1
ATOM 693 N N . VAL A 1 90 ? 0.410 -7.534 -3.630 1.00 98.38 90 VAL A N 1
ATOM 694 C CA . VAL A 1 90 ? 0.347 -8.002 -2.239 1.00 98.38 90 VAL A CA 1
ATOM 695 C C . VAL A 1 90 ? -0.356 -6.975 -1.353 1.00 98.38 90 VAL A C 1
ATOM 697 O O . VAL A 1 90 ? -1.214 -7.357 -0.561 1.00 98.38 90 VAL A O 1
ATOM 700 N N . PHE A 1 91 ? -0.094 -5.676 -1.522 1.00 98.69 91 PHE A N 1
ATOM 701 C CA . PHE A 1 91 ? -0.853 -4.646 -0.806 1.00 98.69 91 PHE A CA 1
ATOM 702 C C . PHE A 1 91 ? -2.337 -4.646 -1.182 1.00 98.69 91 PHE A C 1
ATOM 704 O O . PHE A 1 91 ? -3.180 -4.489 -0.303 1.00 98.69 91 PHE A O 1
ATOM 711 N N . ALA A 1 92 ? -2.675 -4.893 -2.447 1.00 98.69 92 ALA A N 1
ATOM 712 C CA . ALA A 1 92 ? -4.053 -5.034 -2.894 1.00 98.69 92 ALA A CA 1
ATOM 713 C C . ALA A 1 92 ? -4.747 -6.222 -2.222 1.00 98.69 92 ALA A C 1
ATOM 715 O O . ALA A 1 92 ? -5.876 -6.084 -1.763 1.00 98.69 92 ALA A O 1
ATOM 716 N N . LYS A 1 93 ? -4.052 -7.357 -2.077 1.00 98.50 93 LYS A N 1
ATOM 717 C CA . LYS A 1 93 ? -4.554 -8.509 -1.317 1.00 98.50 93 LYS A CA 1
ATOM 718 C C . LYS A 1 93 ? -4.836 -8.145 0.145 1.00 98.50 93 LYS A C 1
ATOM 720 O O . LYS A 1 93 ? -5.875 -8.532 0.670 1.00 98.50 93 LYS A O 1
ATOM 725 N N . ILE A 1 94 ? -3.944 -7.384 0.784 1.00 98.50 94 ILE A N 1
ATOM 726 C CA . ILE A 1 94 ? -4.148 -6.904 2.160 1.00 98.50 94 ILE A CA 1
ATOM 727 C C . ILE A 1 94 ? -5.364 -5.976 2.231 1.00 98.50 94 ILE A C 1
ATOM 729 O O . ILE A 1 94 ? -6.164 -6.122 3.144 1.00 98.50 94 ILE A O 1
ATOM 733 N N . ILE A 1 95 ? -5.537 -5.062 1.271 1.00 98.44 95 ILE A N 1
ATOM 734 C CA . ILE A 1 95 ? -6.706 -4.167 1.197 1.00 98.44 95 ILE A CA 1
ATOM 735 C C . ILE A 1 95 ? -8.003 -4.960 0.993 1.00 98.44 95 ILE A C 1
ATOM 737 O O . ILE A 1 95 ? -9.018 -4.633 1.603 1.00 98.44 95 ILE A O 1
ATOM 741 N N . ASP A 1 96 ? -7.984 -5.998 0.156 1.00 97.06 96 ASP A N 1
ATOM 742 C CA . ASP A 1 96 ? -9.154 -6.841 -0.094 1.00 97.06 96 ASP A CA 1
ATOM 743 C C . ASP A 1 96 ? -9.549 -7.658 1.166 1.00 97.06 96 ASP A C 1
ATOM 745 O O . ASP A 1 96 ? -10.735 -7.938 1.364 1.00 97.06 96 ASP A O 1
ATOM 749 N N . GLU A 1 97 ? -8.587 -8.019 2.030 1.00 97.00 97 GLU A N 1
ATOM 750 C CA . GLU A 1 97 ? -8.822 -8.719 3.310 1.00 97.00 97 GLU A CA 1
ATOM 751 C C . GLU A 1 97 ? -9.175 -7.770 4.471 1.00 97.00 97 GLU A C 1
ATOM 753 O O . GLU A 1 97 ? -10.092 -8.055 5.245 1.00 97.00 97 GLU A O 1
ATOM 758 N N . GLU A 1 98 ? -8.462 -6.652 4.591 1.00 97.12 98 GLU A N 1
ATOM 759 C CA . GLU A 1 98 ? -8.564 -5.667 5.671 1.00 97.12 98 GLU A CA 1
ATOM 760 C C . GLU A 1 98 ? -8.560 -4.237 5.085 1.00 97.12 98 GLU A C 1
ATOM 762 O O . GLU A 1 98 ? -7.529 -3.551 5.095 1.00 97.12 98 GLU A O 1
ATOM 767 N N . PRO A 1 99 ? -9.709 -3.753 4.563 1.00 96.88 99 PRO A N 1
ATOM 768 C CA . PRO A 1 99 ? -9.816 -2.442 3.916 1.00 96.88 99 PRO A CA 1
ATOM 769 C C . PRO A 1 99 ? -9.462 -1.261 4.823 1.00 96.88 99 PRO A C 1
ATOM 771 O O . PRO A 1 99 ? -9.165 -0.176 4.329 1.00 96.88 99 PRO A O 1
ATOM 774 N N . GLU A 1 100 ? -9.508 -1.442 6.140 1.00 96.25 100 GLU A N 1
ATOM 775 C CA . GLU A 1 100 ? -9.090 -0.486 7.163 1.00 96.25 100 GLU A CA 1
ATOM 776 C C . GLU A 1 100 ? -7.577 -0.490 7.449 1.00 96.25 100 GLU A C 1
ATOM 778 O O . GLU A 1 100 ? -7.118 0.266 8.303 1.00 96.25 100 GLU A O 1
ATOM 783 N N . CYS A 1 101 ? -6.770 -1.285 6.742 1.00 97.75 101 CYS A N 1
ATOM 784 C CA . CYS A 1 101 ? -5.321 -1.278 6.916 1.00 97.75 101 CYS A CA 1
ATOM 785 C C . CYS A 1 101 ? -4.678 -0.069 6.214 1.00 97.75 101 CYS A C 1
ATOM 787 O O . CYS A 1 101 ? -4.277 -0.139 5.051 1.00 97.75 101 CYS A O 1
ATOM 789 N N . ALA A 1 102 ? -4.531 1.055 6.930 1.00 98.31 102 ALA A N 1
ATOM 790 C CA . ALA A 1 102 ? -3.954 2.295 6.385 1.00 98.31 102 ALA A CA 1
ATOM 791 C C . ALA A 1 102 ? -2.581 2.085 5.722 1.00 98.31 102 ALA A C 1
ATOM 793 O O . ALA A 1 102 ? -2.283 2.684 4.687 1.00 98.31 102 ALA A O 1
ATOM 794 N N . MET A 1 103 ? -1.759 1.202 6.294 1.00 98.69 103 MET A N 1
ATOM 795 C CA . MET A 1 103 ? -0.417 0.931 5.786 1.00 98.69 103 MET A CA 1
ATOM 796 C C . MET A 1 103 ? -0.402 0.145 4.473 1.00 98.69 103 MET A C 1
ATOM 798 O O . MET A 1 103 ? 0.577 0.234 3.735 1.00 98.69 103 MET A O 1
ATOM 802 N N . ALA A 1 104 ? -1.474 -0.566 4.120 1.00 98.62 104 ALA A N 1
ATOM 803 C CA . ALA A 1 104 ? -1.557 -1.201 2.810 1.00 98.62 104 ALA A CA 1
ATOM 804 C C . ALA A 1 104 ? -1.716 -0.155 1.693 1.00 98.62 104 ALA A C 1
ATOM 806 O O . ALA A 1 104 ? -1.035 -0.234 0.674 1.00 98.62 104 ALA A O 1
ATOM 807 N N . TYR A 1 105 ? -2.509 0.898 1.919 1.00 98.75 105 TYR A N 1
ATOM 808 C CA . TYR A 1 105 ? -2.617 2.026 0.982 1.00 98.75 105 TYR A CA 1
ATOM 809 C C . TYR A 1 105 ? -1.334 2.862 0.915 1.00 98.75 105 TYR A C 1
ATOM 811 O O . TYR A 1 105 ? -0.945 3.301 -0.167 1.00 98.75 105 TYR A O 1
ATOM 819 N N . TRP A 1 106 ? -0.636 3.038 2.045 1.00 98.69 106 TRP A N 1
ATOM 820 C CA . TRP A 1 106 ? 0.729 3.576 2.040 1.00 98.69 106 TRP A CA 1
ATOM 821 C C . TRP A 1 106 ? 1.644 2.745 1.133 1.00 98.69 106 TRP A C 1
ATOM 823 O O . TRP A 1 106 ? 2.364 3.305 0.312 1.00 98.69 106 TRP A O 1
ATOM 833 N N . GLY A 1 107 ? 1.565 1.417 1.227 1.00 98.44 107 GLY A N 1
ATOM 834 C CA . GLY A 1 107 ? 2.314 0.493 0.383 1.00 98.44 107 GLY A CA 1
ATOM 835 C C . GLY A 1 107 ? 2.008 0.644 -1.109 1.00 98.44 107 GLY A C 1
ATOM 836 O O . GLY A 1 107 ? 2.933 0.691 -1.916 1.00 98.44 107 GLY A O 1
ATOM 837 N N . VAL A 1 108 ? 0.733 0.813 -1.478 1.00 98.69 108 VAL A N 1
ATOM 838 C CA . VAL A 1 108 ? 0.315 1.107 -2.865 1.00 98.69 108 VAL A CA 1
ATOM 839 C C . VAL A 1 108 ? 0.949 2.405 -3.371 1.00 98.69 108 VAL A C 1
ATOM 841 O O . VAL A 1 108 ? 1.477 2.441 -4.483 1.00 98.69 108 VAL A O 1
ATOM 844 N N . ALA A 1 109 ? 0.952 3.462 -2.555 1.00 98.44 109 ALA A N 1
ATOM 845 C CA . ALA A 1 109 ? 1.594 4.725 -2.909 1.00 98.44 109 ALA A CA 1
ATOM 846 C C . ALA A 1 109 ? 3.126 4.606 -2.994 1.00 98.44 109 ALA A C 1
ATOM 848 O O . ALA A 1 109 ? 3.743 5.200 -3.872 1.00 98.44 109 ALA A O 1
ATOM 849 N N . MET A 1 110 ? 3.762 3.817 -2.129 1.00 97.94 110 MET A N 1
ATOM 850 C CA . MET A 1 110 ? 5.197 3.535 -2.234 1.00 97.94 110 MET A CA 1
ATOM 851 C C . MET A 1 110 ? 5.526 2.776 -3.525 1.00 97.94 110 MET A C 1
ATOM 853 O O . MET A 1 110 ? 6.498 3.114 -4.200 1.00 97.94 110 MET A O 1
ATOM 857 N N . ALA A 1 111 ? 4.700 1.789 -3.886 1.00 97.50 111 ALA A N 1
ATOM 858 C CA . ALA A 1 111 ? 4.856 1.009 -5.108 1.00 97.50 111 ALA A CA 1
ATOM 859 C C . ALA A 1 111 ? 4.710 1.883 -6.359 1.00 97.50 111 ALA A C 1
ATOM 861 O O . ALA A 1 111 ? 5.523 1.765 -7.257 1.00 97.50 111 ALA A O 1
ATOM 862 N N . ASN A 1 112 ? 3.754 2.814 -6.395 1.00 97.56 112 ASN A N 1
ATOM 863 C CA . ASN A 1 112 ? 3.465 3.616 -7.592 1.00 97.56 112 ASN A CA 1
ATOM 864 C C . ASN A 1 112 ? 4.365 4.856 -7.776 1.00 97.56 112 ASN A C 1
ATOM 866 O O . ASN A 1 112 ? 4.261 5.531 -8.797 1.00 97.56 112 ASN A O 1
ATOM 870 N N . TYR A 1 113 ? 5.250 5.172 -6.820 1.00 95.62 113 TYR A N 1
ATOM 871 C CA . TYR A 1 113 ? 6.176 6.307 -6.944 1.00 95.62 113 TYR A CA 1
ATOM 872 C C . TYR A 1 113 ? 7.500 5.955 -7.658 1.00 95.62 113 TYR A C 1
ATOM 874 O O . TYR A 1 113 ? 8.194 6.848 -8.136 1.00 95.62 113 TYR A O 1
ATOM 882 N N . HIS A 1 114 ? 7.867 4.672 -7.753 1.00 89.38 114 HIS A N 1
ATOM 883 C CA . HIS A 1 114 ? 9.055 4.188 -8.484 1.00 89.38 114 HIS A CA 1
ATOM 884 C C . HIS A 1 114 ? 10.367 4.975 -8.239 1.00 89.38 114 HIS A C 1
ATOM 886 O O . HIS A 1 114 ? 10.995 5.438 -9.191 1.00 89.38 114 HIS A O 1
ATOM 892 N N . PRO A 1 115 ? 10.860 5.113 -6.992 1.00 81.19 115 PRO A N 1
ATOM 893 C CA . PRO A 1 115 ? 11.992 5.997 -6.685 1.00 81.19 115 PRO A CA 1
ATOM 894 C C . PRO A 1 115 ? 13.314 5.671 -7.407 1.00 81.19 115 PRO A C 1
ATOM 896 O O . PRO A 1 115 ? 14.178 6.544 -7.473 1.00 81.19 115 PRO A O 1
ATOM 899 N N . LEU A 1 116 ? 13.506 4.443 -7.911 1.00 86.44 116 LEU A N 1
ATOM 900 C CA . LEU A 1 116 ? 14.743 4.025 -8.592 1.00 86.44 116 LEU A CA 1
ATOM 901 C C . LEU A 1 116 ? 14.572 3.719 -10.093 1.00 86.44 116 LEU A C 1
ATOM 903 O O . LEU A 1 116 ? 15.555 3.740 -10.831 1.00 86.44 116 LEU A O 1
ATOM 907 N N . TRP A 1 117 ? 13.357 3.407 -10.543 1.00 82.06 117 TRP A N 1
ATOM 908 C CA . TRP A 1 117 ? 13.090 2.911 -11.898 1.00 82.06 117 TRP A CA 1
ATOM 909 C C . TRP A 1 117 ? 12.561 4.022 -12.817 1.00 82.06 117 TRP A C 1
ATOM 911 O O . TRP A 1 117 ? 12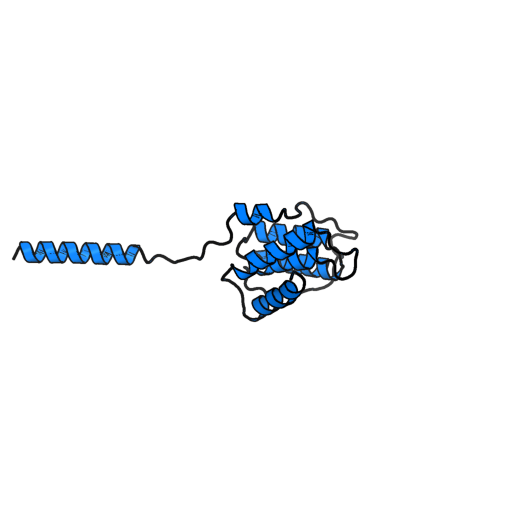.869 5.199 -12.636 1.00 82.06 117 TRP A O 1
ATOM 921 N N . ALA A 1 118 ? 11.806 3.642 -13.852 1.00 87.12 118 ALA A N 1
ATOM 922 C CA . ALA A 1 118 ? 11.118 4.579 -14.719 1.00 87.12 118 ALA A CA 1
ATOM 923 C C . ALA A 1 118 ? 10.238 5.527 -13.883 1.00 87.12 118 ALA A C 1
ATOM 925 O O . ALA A 1 118 ? 9.530 5.055 -12.988 1.00 87.12 118 ALA A O 1
ATOM 926 N N . PRO A 1 119 ? 10.251 6.839 -14.180 1.00 90.12 119 PRO A N 1
ATOM 927 C CA . PRO A 1 119 ? 9.379 7.787 -13.507 1.00 90.12 119 PRO A CA 1
ATOM 928 C C . PRO A 1 119 ? 7.909 7.345 -13.577 1.00 90.12 119 PRO A C 1
ATOM 930 O O . PRO A 1 119 ? 7.491 6.836 -14.623 1.00 90.12 119 PRO A O 1
ATOM 933 N N . PRO A 1 120 ? 7.113 7.576 -12.520 1.00 94.38 120 PRO A N 1
ATOM 934 C CA . PRO A 1 120 ? 5.684 7.298 -12.541 1.00 94.38 120 PRO A CA 1
ATOM 935 C C . PRO A 1 120 ? 4.971 8.006 -13.689 1.00 94.38 120 PRO A C 1
ATOM 937 O O . PRO A 1 120 ? 5.199 9.186 -13.974 1.00 94.38 120 PRO A O 1
ATOM 940 N N . SER A 1 121 ? 4.044 7.300 -14.318 1.00 95.00 121 SER A N 1
ATOM 941 C CA . SER A 1 121 ? 3.065 7.883 -15.222 1.00 95.00 121 SER A CA 1
ATOM 942 C C . SER A 1 121 ? 2.075 8.773 -14.463 1.00 95.00 121 SER A C 1
ATOM 944 O O . SER A 1 121 ? 1.871 8.652 -13.255 1.00 95.00 121 SER A O 1
ATOM 946 N N . ALA A 1 122 ? 1.361 9.634 -15.192 1.00 95.62 122 ALA A N 1
ATOM 947 C CA . ALA A 1 122 ? 0.300 10.453 -14.603 1.00 95.62 122 ALA A CA 1
ATOM 948 C C . ALA A 1 122 ? -0.805 9.610 -13.931 1.00 95.62 122 ALA A C 1
ATOM 950 O O . ALA A 1 122 ? -1.397 10.040 -12.941 1.00 95.62 122 ALA A O 1
ATOM 951 N N . SER A 1 123 ? -1.078 8.408 -14.453 1.00 96.06 123 SER A N 1
ATOM 952 C CA . SER A 1 123 ? -2.065 7.495 -13.869 1.00 96.06 123 SER A CA 1
ATOM 953 C C . SER A 1 123 ? -1.584 6.920 -12.536 1.00 96.06 123 SER A C 1
ATOM 955 O O . SER A 1 123 ? -2.360 6.854 -11.586 1.00 96.06 123 SER A O 1
ATOM 957 N N . GLU A 1 124 ? -0.308 6.549 -12.446 1.00 96.69 124 GLU A N 1
ATOM 958 C CA . GLU A 1 124 ? 0.311 6.036 -11.215 1.00 96.69 124 GLU A CA 1
ATOM 959 C C . GLU A 1 124 ? 0.409 7.132 -10.149 1.00 96.69 124 GLU A C 1
ATOM 961 O O . GLU A 1 124 ? 0.047 6.897 -8.997 1.00 96.69 124 GLU A O 1
ATOM 966 N N . LEU A 1 125 ? 0.760 8.365 -10.541 1.00 97.06 125 LEU A N 1
ATOM 967 C CA . LEU A 1 125 ? 0.733 9.519 -9.635 1.00 97.06 125 LEU A CA 1
ATOM 968 C C . LEU A 1 125 ? -0.667 9.765 -9.065 1.00 97.06 125 LEU A C 1
ATOM 970 O O . LEU A 1 125 ? -0.833 9.928 -7.855 1.00 97.06 125 LEU A O 1
ATOM 974 N N . LYS A 1 126 ? -1.695 9.739 -9.921 1.00 97.50 126 LYS A N 1
ATOM 975 C CA . LYS A 1 126 ? -3.089 9.895 -9.489 1.00 97.50 126 LYS A CA 1
ATOM 976 C C . LYS A 1 126 ? -3.522 8.761 -8.556 1.00 97.50 126 LYS A C 1
ATOM 978 O O . LYS A 1 126 ? -4.184 9.025 -7.551 1.00 97.50 126 LYS A O 1
ATOM 983 N N . LYS A 1 127 ? -3.144 7.517 -8.869 1.00 98.19 127 LYS A N 1
ATOM 984 C CA . LYS A 1 127 ? -3.424 6.345 -8.030 1.00 98.19 127 LYS A CA 1
ATOM 985 C C . LYS A 1 127 ? -2.794 6.496 -6.647 1.00 98.19 127 LYS A C 1
ATOM 987 O O . LYS A 1 127 ? -3.498 6.376 -5.646 1.00 98.19 127 LYS A O 1
ATOM 992 N N . GLY A 1 128 ? -1.496 6.787 -6.587 1.00 98.06 128 GLY A N 1
ATOM 993 C CA . GLY A 1 128 ? -0.769 6.940 -5.330 1.00 98.06 128 GLY A CA 1
ATOM 994 C C . GLY A 1 128 ? -1.323 8.078 -4.473 1.00 98.06 128 GLY A C 1
ATOM 995 O O . GLY A 1 128 ? -1.592 7.867 -3.291 1.00 98.06 128 GLY A O 1
ATOM 996 N N . ALA A 1 129 ? -1.623 9.236 -5.072 1.00 98.25 129 ALA A N 1
ATOM 997 C CA . ALA A 1 129 ? -2.270 10.348 -4.373 1.00 98.25 129 ALA A CA 1
ATOM 998 C C . ALA A 1 129 ? -3.611 9.926 -3.748 1.00 98.25 129 ALA A C 1
ATOM 1000 O O . ALA A 1 129 ? -3.862 10.179 -2.568 1.00 98.25 129 ALA A O 1
ATOM 1001 N N . LYS A 1 130 ? -4.449 9.207 -4.505 1.00 98.38 130 LYS A N 1
ATOM 1002 C CA . LYS A 1 130 ? -5.748 8.739 -4.014 1.00 98.38 130 LYS A CA 1
ATOM 1003 C C . LYS A 1 130 ? -5.617 7.678 -2.918 1.00 98.38 130 LYS A C 1
ATOM 1005 O O . LYS A 1 130 ? -6.365 7.717 -1.943 1.00 98.38 130 LYS A O 1
ATOM 1010 N N . ALA A 1 131 ? -4.648 6.771 -3.028 1.00 98.69 131 ALA A N 1
ATOM 1011 C CA . ALA A 1 131 ? -4.344 5.809 -1.971 1.00 98.69 131 ALA A CA 1
ATOM 1012 C C . ALA A 1 131 ? -3.949 6.520 -0.662 1.00 98.69 131 ALA A C 1
ATOM 1014 O O . ALA A 1 131 ? -4.416 6.141 0.412 1.00 98.69 131 ALA A O 1
ATOM 1015 N N . ILE A 1 132 ? -3.168 7.601 -0.738 1.00 98.56 132 ILE A N 1
ATOM 1016 C CA . ILE A 1 132 ? -2.802 8.410 0.433 1.00 98.56 132 ILE A CA 1
ATOM 1017 C C . ILE A 1 132 ? -3.998 9.152 1.034 1.00 98.56 132 ILE A C 1
ATOM 1019 O O . ILE A 1 132 ? -4.133 9.171 2.259 1.00 98.56 132 ILE A O 1
ATOM 1023 N N . GLU A 1 133 ? -4.907 9.698 0.222 1.00 98.12 133 GLU A N 1
ATOM 1024 C CA . GLU A 1 133 ? -6.168 10.263 0.732 1.00 98.12 133 GLU A CA 1
ATOM 1025 C C . GLU A 1 133 ? -6.947 9.229 1.562 1.00 98.12 133 GLU A C 1
ATOM 1027 O O . GLU A 1 133 ? -7.405 9.522 2.672 1.00 98.12 133 GLU A O 1
ATOM 1032 N N . ILE A 1 134 ? -7.044 7.994 1.058 1.00 98.31 134 ILE A N 1
ATOM 1033 C CA . ILE A 1 134 ? -7.704 6.891 1.762 1.00 98.31 134 ILE A CA 1
ATOM 1034 C C . ILE A 1 134 ? -6.953 6.557 3.060 1.00 98.31 134 ILE A C 1
ATOM 1036 O O . ILE A 1 134 ? -7.577 6.496 4.123 1.00 98.31 134 ILE A O 1
ATOM 104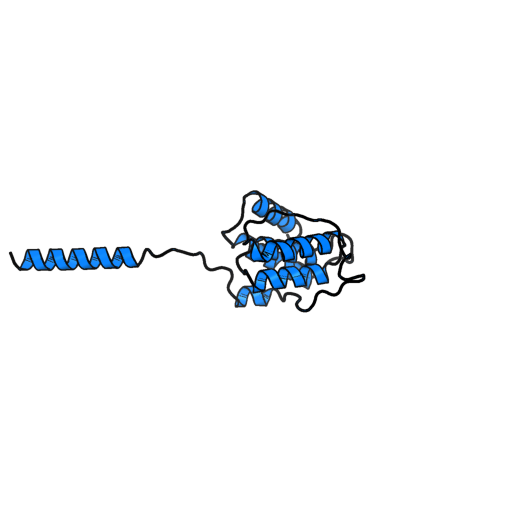0 N N . ALA A 1 135 ? -5.624 6.427 3.018 1.00 98.25 135 ALA A N 1
ATOM 1041 C CA . ALA A 1 135 ? -4.795 6.148 4.194 1.00 98.25 135 ALA A CA 1
ATOM 1042 C C . ALA A 1 135 ? -4.967 7.212 5.297 1.00 98.25 135 ALA A C 1
ATOM 1044 O O . ALA A 1 135 ? -5.071 6.891 6.490 1.00 98.25 135 ALA A O 1
ATOM 1045 N N . HIS A 1 136 ? -5.055 8.490 4.918 1.00 97.81 136 HIS A N 1
ATOM 1046 C CA . HIS A 1 136 ? -5.334 9.576 5.856 1.00 97.81 136 HIS A CA 1
ATOM 1047 C C . HIS A 1 136 ? -6.724 9.460 6.492 1.00 97.81 136 HIS A C 1
ATOM 1049 O O . HIS A 1 136 ? -6.843 9.721 7.693 1.00 97.81 136 HIS A O 1
ATOM 1055 N N . SER A 1 137 ? -7.739 9.008 5.750 1.00 97.00 137 SER A N 1
ATOM 1056 C CA . SER A 1 137 ? -9.120 8.889 6.247 1.00 97.00 137 SER A CA 1
ATOM 1057 C C . SER A 1 137 ? -9.326 7.787 7.302 1.00 97.00 137 SER A C 1
ATOM 1059 O O . SER A 1 137 ? -10.212 7.887 8.149 1.00 97.00 137 SER A O 1
ATOM 1061 N N . ILE A 1 138 ? -8.487 6.749 7.291 1.00 97.00 138 ILE A N 1
ATOM 1062 C CA . ILE A 1 138 ? -8.606 5.581 8.175 1.00 97.00 138 ILE A CA 1
ATOM 1063 C C . ILE A 1 138 ? -8.182 5.914 9.611 1.00 97.00 138 ILE A C 1
ATOM 1065 O O . ILE A 1 138 ? -7.043 6.287 9.854 1.00 97.00 138 ILE A O 1
ATOM 1069 N N . ALA A 1 139 ? -9.038 5.720 10.613 1.00 93.12 139 ALA A N 1
ATOM 1070 C CA . ALA A 1 139 ? -8.684 6.053 12.001 1.00 93.12 139 ALA A CA 1
ATOM 1071 C C . ALA A 1 139 ? -7.643 5.109 12.646 1.00 93.12 139 ALA A C 1
ATOM 1073 O O . ALA A 1 139 ? -6.891 5.535 13.523 1.00 93.12 139 ALA A O 1
ATOM 1074 N N . GLN A 1 140 ? -7.595 3.839 12.233 1.00 91.88 140 GLN A N 1
ATOM 1075 C CA . GLN A 1 140 ? -6.714 2.823 12.814 1.00 91.88 140 GLN A CA 1
ATOM 1076 C C . GLN A 1 140 ? -5.285 2.954 12.276 1.00 91.88 140 GLN A C 1
ATOM 1078 O O . GLN A 1 140 ? -4.909 2.326 11.291 1.00 91.88 140 GLN A O 1
ATOM 1083 N N . LYS A 1 141 ? -4.486 3.798 12.930 1.00 95.81 141 LYS A N 1
ATOM 1084 C CA . LYS A 1 141 ? -3.048 3.930 12.679 1.00 95.81 141 LYS A CA 1
ATOM 1085 C C . LYS A 1 141 ? -2.335 4.547 13.876 1.00 95.81 141 LYS A C 1
ATOM 1087 O O . LYS A 1 141 ? -2.863 5.419 14.567 1.00 95.81 141 LYS A O 1
ATOM 1092 N N . SER A 1 142 ? -1.114 4.101 14.116 1.00 97.44 142 SER A N 1
ATOM 1093 C CA . SER A 1 142 ? -0.204 4.656 15.110 1.00 97.44 142 SER A CA 1
ATOM 1094 C C . SER A 1 142 ? 0.363 6.002 14.649 1.00 97.44 142 SER A C 1
ATOM 1096 O O . SER A 1 142 ? 0.324 6.363 13.472 1.00 97.44 142 SER A O 1
ATOM 1098 N N . LYS A 1 143 ? 0.976 6.745 15.579 1.00 97.81 143 LYS A N 1
ATOM 1099 C CA . LYS A 1 143 ? 1.702 7.983 15.243 1.00 97.81 143 LYS A CA 1
ATOM 1100 C C . LYS A 1 143 ? 2.842 7.736 14.247 1.00 97.81 143 LYS A C 1
ATOM 1102 O O . LYS A 1 143 ? 3.088 8.573 13.387 1.00 97.81 143 LYS A O 1
ATOM 1107 N N . LYS A 1 144 ? 3.519 6.588 14.367 1.00 97.75 144 LYS A N 1
ATOM 1108 C CA . LYS A 1 144 ? 4.609 6.169 13.476 1.00 97.75 144 LYS A CA 1
ATOM 1109 C C . LYS A 1 144 ? 4.089 5.945 12.052 1.00 97.75 144 LYS A C 1
ATOM 1111 O O . LYS A 1 144 ? 4.663 6.462 11.105 1.00 97.75 144 LYS A O 1
ATOM 1116 N N . GLU A 1 145 ? 2.971 5.243 11.912 1.00 98.50 145 GLU A N 1
ATOM 1117 C CA . GLU A 1 145 ? 2.331 5.000 10.612 1.00 98.50 145 GLU A CA 1
ATOM 1118 C C . GLU A 1 145 ? 1.801 6.283 9.973 1.00 98.50 145 GLU A C 1
ATOM 1120 O O . GLU A 1 145 ? 2.025 6.496 8.786 1.00 98.50 145 GLU A O 1
ATOM 1125 N N . MET A 1 146 ? 1.182 7.181 10.752 1.00 98.50 146 MET A N 1
ATOM 1126 C CA . MET A 1 146 ? 0.800 8.507 10.252 1.00 98.50 146 MET A CA 1
ATOM 1127 C C . MET A 1 146 ? 2.010 9.249 9.670 1.00 98.50 146 MET A C 1
ATOM 1129 O O . MET A 1 146 ? 1.924 9.760 8.562 1.00 98.50 146 MET A O 1
ATOM 1133 N N . ALA A 1 147 ? 3.151 9.240 10.366 1.00 98.50 147 ALA A N 1
ATOM 1134 C CA . ALA A 1 147 ? 4.363 9.893 9.878 1.00 98.50 147 ALA A CA 1
ATOM 1135 C C . ALA A 1 147 ? 4.889 9.273 8.568 1.00 98.50 147 ALA A C 1
ATOM 1137 O O . ALA A 1 147 ? 5.355 10.004 7.696 1.00 98.50 147 ALA A O 1
ATOM 1138 N N . TYR A 1 148 ? 4.792 7.950 8.393 1.00 98.38 148 TYR A N 1
ATOM 1139 C CA . TYR A 1 148 ? 5.137 7.304 7.121 1.00 98.38 148 TYR A CA 1
ATOM 1140 C C . TYR A 1 148 ? 4.194 7.710 5.984 1.00 98.38 148 TYR A C 1
ATOM 1142 O O . TYR A 1 148 ? 4.665 7.965 4.874 1.00 98.38 148 TYR A O 1
ATOM 1150 N N . ILE A 1 149 ? 2.889 7.811 6.259 1.00 98.69 149 ILE A N 1
ATOM 1151 C CA . ILE A 1 149 ? 1.878 8.284 5.302 1.00 98.69 149 ILE A CA 1
ATOM 1152 C C . ILE A 1 149 ? 2.143 9.749 4.924 1.00 98.69 149 ILE A C 1
ATOM 1154 O O . ILE A 1 149 ? 2.188 10.071 3.738 1.00 98.69 149 ILE A O 1
ATOM 1158 N N . ASP A 1 150 ? 2.395 10.623 5.899 1.00 98.50 150 ASP A N 1
ATOM 1159 C CA . ASP A 1 150 ? 2.727 12.037 5.669 1.00 98.50 150 ASP A CA 1
ATOM 1160 C C . ASP A 1 150 ? 4.019 12.201 4.846 1.00 98.50 150 ASP A C 1
ATOM 1162 O O . ASP A 1 150 ? 4.112 13.073 3.973 1.00 98.50 150 ASP A O 1
ATOM 1166 N N . ALA A 1 151 ? 5.019 11.348 5.095 1.00 98.25 151 ALA A N 1
ATOM 1167 C CA . ALA A 1 151 ? 6.285 11.377 4.373 1.00 98.25 151 ALA A CA 1
ATOM 1168 C C . ALA A 1 151 ? 6.084 11.081 2.882 1.00 98.25 151 ALA A C 1
ATOM 1170 O O . ALA A 1 151 ? 6.491 11.885 2.042 1.00 98.25 151 ALA A O 1
ATOM 1171 N N . ILE A 1 152 ? 5.412 9.976 2.541 1.00 97.75 152 ILE A N 1
ATOM 1172 C CA . ILE A 1 152 ? 5.162 9.638 1.132 1.00 97.75 152 ILE A CA 1
ATOM 1173 C C . ILE A 1 152 ? 4.175 10.616 0.474 1.00 97.75 152 ILE A C 1
ATOM 1175 O O . ILE A 1 152 ? 4.352 10.962 -0.689 1.00 97.75 152 ILE A O 1
ATOM 1179 N N . SER A 1 153 ? 3.203 11.153 1.223 1.00 98.12 153 SER A N 1
ATOM 1180 C CA . SER A 1 153 ? 2.259 12.187 0.756 1.00 98.12 153 SER A CA 1
ATOM 1181 C C . SER A 1 153 ? 2.968 13.403 0.152 1.00 98.12 153 SER A C 1
ATOM 1183 O O . SER A 1 153 ? 2.465 14.032 -0.774 1.00 98.12 153 SER A O 1
ATOM 1185 N N . SER A 1 154 ? 4.173 13.723 0.630 1.00 97.06 154 SER A N 1
ATOM 1186 C CA . SER A 1 154 ? 4.951 14.866 0.141 1.00 97.06 154 SER A CA 1
ATOM 1187 C C . SER A 1 154 ? 5.454 14.708 -1.300 1.00 97.06 154 SER A C 1
ATOM 1189 O O . SER A 1 154 ? 5.774 15.711 -1.927 1.00 97.06 154 SER A O 1
ATOM 1191 N N . PHE A 1 155 ? 5.489 13.486 -1.835 1.00 94.88 155 PHE A N 1
ATOM 1192 C CA . PHE A 1 155 ? 5.893 13.201 -3.216 1.00 94.88 155 PHE A CA 1
ATOM 1193 C C . PHE A 1 155 ? 4.742 13.294 -4.230 1.00 94.88 155 PHE A C 1
ATOM 1195 O O . PHE A 1 155 ? 4.983 13.258 -5.433 1.00 94.88 155 PHE A O 1
ATOM 1202 N N . TYR A 1 156 ? 3.502 13.413 -3.752 1.00 95.19 156 TYR A N 1
ATOM 1203 C CA . TYR A 1 156 ? 2.282 13.426 -4.567 1.00 95.19 156 TYR A CA 1
ATOM 1204 C C . TYR A 1 156 ? 1.606 14.808 -4.628 1.00 95.19 156 TYR A C 1
ATOM 1206 O O . TYR A 1 156 ? 0.446 14.909 -5.029 1.00 95.19 156 TYR A O 1
ATOM 1214 N N . LYS A 1 157 ? 2.313 15.859 -4.200 1.00 85.38 157 LYS A N 1
ATOM 1215 C CA . LYS A 1 157 ? 1.843 17.252 -4.168 1.00 85.38 157 LYS A CA 1
ATOM 1216 C C . LYS A 1 157 ? 2.421 18.075 -5.309 1.00 85.38 157 LYS A C 1
ATOM 1218 O O . LYS A 1 157 ? 3.576 17.805 -5.700 1.00 85.38 157 LYS A O 1
#

pLDDT: mean 89.38, std 12.38, range [48.97, 98.75]

Secondary structure (DSSP, 8-state):
-HHHHHHHHHHHHHHHHHHHT----------HHHHHHT----SPPP-SS-TTSS--------SS-TTTHHHHHHHHHHHHTT-HHHHHHHHHHHHHH-TT-HHHHHHHHHHHH-SSSSPPPHHHHHHHHHHHHHHHH-S---HHHHHHHHHHHTT--

Sequence (157 aa):
MKKILLQLQQVFFILLLSILLSCSGKNPGPSKEIVNEIDLKRGGVITCGPADKQFGSAEFEISCSEKVKKDFNLALALLHSFEYDEAEKVFAKIIDEEPECAMAYWGVAMANYHPLWAPPSASELKKGAKAIEIAHSIAQKSKKEMAYIDAISSFYK

Foldseek 3Di:
DVVVVVVVVVVVVVVVVVVVVPPDPPPDADDPVLVVVLVFQADDQDFDDDPVPGFDFFADDWLDDPVLRVLLRVLVRCLVVLVLSSSSHSLNVVCVVPVLRLVSLLSLLSSQCSPPDPGHDPSSLVSNLSSLVSSVVRPRGDPVSVVSSVVSNVSSD